Protein AF-A0A1V6CDV5-F1 (afdb_monomer_lite)

Structure (mmCIF, N/CA/C/O backbone):
data_AF-A0A1V6CDV5-F1
#
_entry.id   AF-A0A1V6CDV5-F1
#
loop_
_atom_site.group_PDB
_atom_site.id
_atom_site.type_symbol
_atom_site.label_atom_id
_atom_site.label_alt_id
_atom_site.label_comp_id
_atom_site.label_asym_id
_atom_site.label_entity_id
_atom_site.label_seq_id
_atom_site.pdbx_PDB_ins_code
_atom_site.Cartn_x
_atom_site.Cartn_y
_atom_site.Cartn_z
_atom_site.occupancy
_atom_site.B_iso_or_equiv
_atom_site.auth_seq_id
_atom_site.auth_comp_id
_atom_site.auth_asym_id
_ato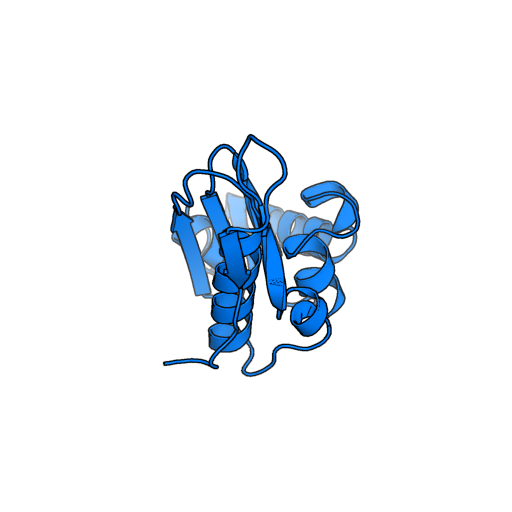m_site.auth_atom_id
_atom_site.pdbx_PDB_model_num
ATOM 1 N N . MET A 1 1 ? 8.937 -5.621 11.256 1.00 90.44 1 MET A N 1
ATOM 2 C CA . MET A 1 1 ? 8.293 -4.604 10.393 1.00 90.44 1 MET A CA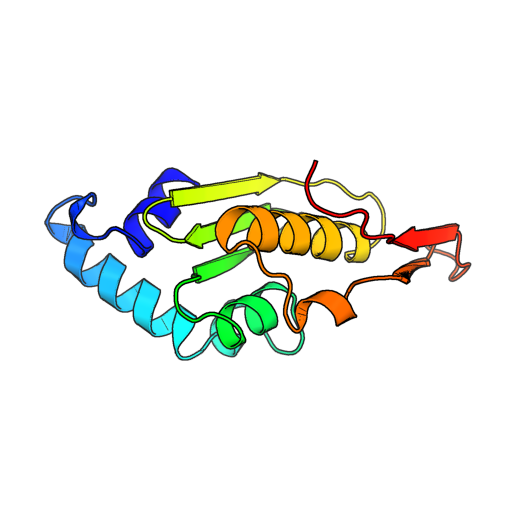 1
ATOM 3 C C . MET A 1 1 ? 6.804 -4.867 10.200 1.00 90.44 1 MET A C 1
ATOM 5 O O . MET A 1 1 ? 6.030 -4.013 10.606 1.00 90.44 1 MET A O 1
ATOM 9 N N . ALA A 1 2 ? 6.389 -6.040 9.704 1.00 95.56 2 ALA A N 1
ATOM 10 C CA . ALA A 1 2 ? 4.973 -6.359 9.457 1.00 95.56 2 ALA A CA 1
ATOM 11 C C . ALA A 1 2 ? 4.034 -6.057 10.644 1.00 95.56 2 ALA A C 1
ATOM 13 O O . ALA A 1 2 ? 3.089 -5.298 10.489 1.00 95.56 2 ALA A O 1
ATOM 14 N N . GLN A 1 3 ? 4.330 -6.547 11.854 1.00 96.38 3 GLN A N 1
ATOM 15 C CA . GLN A 1 3 ? 3.486 -6.282 13.033 1.00 96.38 3 GLN A CA 1
ATOM 16 C C . GLN A 1 3 ? 3.364 -4.786 13.381 1.00 96.38 3 GLN A C 1
ATOM 18 O O . GLN A 1 3 ? 2.312 -4.339 13.824 1.00 96.38 3 GLN A O 1
ATOM 23 N N . GLY A 1 4 ? 4.428 -4.005 13.173 1.00 95.88 4 GLY A N 1
ATOM 24 C CA . GLY A 1 4 ? 4.393 -2.557 13.389 1.00 95.88 4 GLY A CA 1
ATOM 25 C C . GLY A 1 4 ? 3.454 -1.863 12.406 1.00 95.88 4 GLY A C 1
ATOM 26 O O . GLY A 1 4 ? 2.656 -1.034 12.817 1.00 95.88 4 GLY A O 1
ATOM 27 N N . PHE A 1 5 ? 3.492 -2.264 11.134 1.00 96.81 5 PHE A N 1
ATOM 28 C CA . PHE A 1 5 ? 2.561 -1.760 10.125 1.00 96.81 5 PHE A CA 1
ATOM 29 C C . PHE A 1 5 ? 1.124 -2.226 10.382 1.00 96.81 5 PHE A C 1
ATOM 31 O O . PHE A 1 5 ? 0.220 -1.413 10.278 1.00 96.81 5 PHE A O 1
ATOM 38 N N . ALA A 1 6 ? 0.897 -3.468 10.820 1.00 96.75 6 ALA A N 1
ATOM 39 C CA . ALA A 1 6 ? -0.444 -3.931 11.195 1.00 96.75 6 ALA A CA 1
ATOM 40 C C . ALA A 1 6 ? -1.091 -3.015 12.248 1.00 96.75 6 ALA A C 1
ATOM 42 O O . ALA A 1 6 ? -2.249 -2.635 12.117 1.00 96.75 6 ALA A O 1
ATOM 43 N N . ARG A 1 7 ? -0.305 -2.574 13.238 1.00 97.44 7 ARG A N 1
ATOM 44 C CA . ARG A 1 7 ? -0.745 -1.639 14.283 1.00 97.44 7 ARG A CA 1
ATOM 45 C C . ARG A 1 7 ? -1.069 -0.232 13.776 1.00 97.44 7 ARG A C 1
ATOM 47 O O . ARG A 1 7 ? -1.783 0.482 14.464 1.00 97.44 7 ARG A O 1
ATOM 54 N N . LEU A 1 8 ? -0.578 0.187 12.607 1.00 97.44 8 LEU A N 1
ATOM 55 C CA . LEU A 1 8 ? -0.943 1.492 12.042 1.00 97.44 8 LEU A CA 1
ATOM 56 C C . LEU A 1 8 ? -2.398 1.499 11.548 1.00 97.44 8 LEU A C 1
ATOM 58 O O . LEU A 1 8 ? -3.098 2.484 11.760 1.00 97.44 8 LEU A O 1
ATOM 62 N N . SER A 1 9 ? -2.861 0.397 10.945 1.00 95.19 9 SER A N 1
ATOM 63 C CA . SER A 1 9 ? -4.269 0.211 10.544 1.00 95.19 9 SER A CA 1
ATOM 64 C C . SER A 1 9 ? -5.137 -0.459 11.616 1.00 95.19 9 SER A C 1
ATOM 66 O O . SER A 1 9 ? -6.354 -0.520 11.459 1.00 95.19 9 SER A O 1
ATOM 68 N N . ASP A 1 10 ? -4.540 -0.928 12.716 1.00 97.12 10 ASP A N 1
ATOM 69 C CA . ASP A 1 10 ? -5.243 -1.395 13.917 1.00 97.12 10 ASP A CA 1
ATOM 70 C C . ASP A 1 10 ? -4.626 -0.829 15.207 1.00 97.12 10 ASP A C 1
ATOM 72 O O . ASP A 1 10 ? -4.000 -1.571 15.973 1.00 97.12 10 ASP A O 1
ATOM 76 N N . PRO A 1 11 ? -4.766 0.483 15.468 1.00 96.19 11 PRO A N 1
ATOM 77 C CA . PRO A 1 11 ? -4.116 1.131 16.605 1.00 96.19 11 PRO A CA 1
ATOM 78 C C . PRO A 1 11 ? -4.486 0.537 17.961 1.00 96.19 11 PRO A C 1
ATOM 80 O O . PRO A 1 11 ? -3.646 0.513 18.852 1.00 96.19 11 PRO A O 1
ATOM 83 N N . ASP A 1 12 ? -5.689 -0.015 18.111 1.00 96.94 12 ASP A N 1
ATOM 84 C CA . ASP A 1 12 ? -6.139 -0.636 19.362 1.00 96.94 12 ASP A CA 1
ATOM 85 C C . ASP A 1 12 ? -5.344 -1.914 19.706 1.00 96.94 12 ASP A C 1
ATOM 87 O O . ASP A 1 12 ? -5.283 -2.321 20.866 1.00 96.94 12 ASP A O 1
ATOM 91 N N . SER A 1 13 ? -4.679 -2.527 18.717 1.00 96.38 13 SER A N 1
ATOM 92 C CA . SER A 1 13 ? -3.757 -3.659 18.912 1.00 96.38 13 SER A CA 1
ATOM 93 C C . SER A 1 13 ? -2.340 -3.239 19.334 1.00 96.38 13 SER A C 1
ATOM 95 O O . SER A 1 13 ? -1.479 -4.086 19.616 1.00 96.38 13 SER A O 1
ATOM 97 N N . ALA A 1 14 ? -2.054 -1.935 19.341 1.00 96.56 14 ALA A N 1
ATOM 98 C CA . ALA A 1 14 ? -0.797 -1.394 19.830 1.00 96.56 14 ALA A CA 1
ATOM 99 C C . ALA A 1 14 ? -0.807 -1.277 21.368 1.00 96.56 14 ALA A C 1
ATOM 101 O O . ALA A 1 14 ? -1.876 -1.164 21.978 1.00 96.56 14 ALA A O 1
ATOM 102 N N . PRO A 1 15 ? 0.379 -1.268 22.010 1.00 97.31 15 PRO A N 1
ATOM 103 C CA . PRO A 1 15 ? 0.519 -0.811 23.391 1.00 97.31 15 PRO A CA 1
ATOM 104 C C . PRO A 1 15 ? -0.211 0.518 23.617 1.00 97.31 15 PRO A C 1
ATOM 106 O O . PRO A 1 15 ? -0.244 1.357 22.717 1.00 97.31 15 PRO A O 1
ATOM 109 N N . PHE A 1 16 ? -0.804 0.695 24.800 1.00 97.50 16 PHE A N 1
ATOM 110 C CA . PHE A 1 16 ? -1.696 1.821 25.110 1.00 97.50 16 PHE A CA 1
ATOM 111 C C . PHE A 1 16 ? -1.073 3.193 24.799 1.00 97.50 16 PHE A C 1
ATOM 113 O O . PHE A 1 16 ? -1.711 4.061 24.209 1.00 97.50 16 PHE A O 1
ATOM 120 N N . ASP A 1 17 ? 0.205 3.358 25.126 1.00 97.75 17 ASP A N 1
ATOM 121 C CA . ASP A 1 17 ? 1.009 4.554 24.874 1.00 97.75 17 ASP A CA 1
ATOM 122 C C . ASP A 1 17 ? 1.296 4.815 23.383 1.00 97.75 17 ASP A C 1
ATOM 124 O O . ASP A 1 17 ? 1.629 5.937 23.005 1.00 97.75 17 ASP A O 1
ATOM 128 N N . LEU A 1 18 ? 1.127 3.809 22.522 1.00 97.44 18 LEU A N 1
ATOM 129 C CA . LEU A 1 18 ? 1.359 3.886 21.079 1.00 97.44 18 LEU A CA 1
ATOM 130 C C . LEU A 1 18 ? 0.080 3.958 20.238 1.00 97.44 18 LEU A C 1
ATOM 132 O O . LEU A 1 18 ? 0.186 4.185 19.034 1.00 97.44 18 LEU A O 1
ATOM 136 N N . GLN A 1 19 ? -1.112 3.815 20.824 1.00 98.38 19 GLN A N 1
ATOM 137 C CA . GLN A 1 19 ? -2.370 3.816 20.060 1.00 98.38 19 GLN A CA 1
ATOM 138 C C . GLN A 1 19 ? -2.619 5.164 19.368 1.00 98.38 19 GLN A C 1
ATOM 140 O O . GLN A 1 19 ? -2.828 5.222 18.156 1.00 98.38 19 GLN A O 1
ATOM 145 N N . GLU A 1 20 ? -2.541 6.269 20.111 1.00 98.38 20 GLU A N 1
ATOM 146 C CA . GLU A 1 20 ? -2.706 7.612 19.540 1.00 98.38 20 GLU A CA 1
ATOM 147 C C . GLU A 1 20 ? -1.566 7.993 18.578 1.00 98.38 20 GLU A C 1
ATOM 149 O O . GLU A 1 20 ? -1.856 8.456 17.470 1.00 98.38 20 GLU A O 1
ATOM 154 N N . PRO A 1 21 ? -0.278 7.736 18.894 1.00 98.06 21 PRO A N 1
ATOM 155 C CA . PRO A 1 21 ? 0.801 7.876 17.919 1.00 98.06 21 PRO A CA 1
ATOM 156 C C . PRO A 1 21 ? 0.577 7.089 16.622 1.00 98.06 21 PRO A C 1
ATOM 158 O O . PRO A 1 21 ? 0.780 7.642 15.542 1.00 98.06 21 PRO A O 1
ATOM 161 N N . ALA A 1 22 ? 0.116 5.837 16.696 1.00 97.69 22 ALA A N 1
ATOM 162 C CA . ALA A 1 22 ? -0.156 5.018 15.515 1.00 97.69 22 ALA A CA 1
ATOM 163 C C . ALA A 1 22 ? -1.262 5.631 14.642 1.00 97.69 22 ALA A C 1
ATOM 165 O O . ALA A 1 22 ? -1.073 5.761 13.430 1.00 97.69 22 ALA A O 1
ATOM 166 N N . LYS A 1 23 ? -2.362 6.102 15.253 1.00 97.38 23 LYS A N 1
ATOM 167 C CA . LYS A 1 23 ? -3.434 6.840 14.553 1.00 97.38 23 LYS A CA 1
ATOM 168 C C . LYS A 1 23 ? -2.902 8.094 13.864 1.00 97.38 23 LYS A C 1
ATOM 170 O O . LYS A 1 23 ? -3.219 8.341 12.700 1.00 97.38 23 LYS A O 1
ATOM 175 N N . MET A 1 24 ? -2.091 8.887 14.569 1.00 98.31 24 MET A N 1
ATOM 176 C CA . MET A 1 24 ? -1.516 10.119 14.023 1.00 98.31 24 MET A CA 1
ATOM 177 C C . MET A 1 24 ? -0.598 9.841 12.836 1.00 98.31 24 MET A C 1
ATOM 179 O O . MET A 1 24 ? -0.726 10.502 11.807 1.00 98.31 24 MET A O 1
ATOM 183 N N . VAL A 1 25 ? 0.291 8.852 12.953 1.00 97.44 25 VAL A N 1
ATOM 184 C CA . VAL A 1 25 ? 1.216 8.473 11.879 1.00 97.44 25 VAL A CA 1
ATOM 185 C C . VAL A 1 25 ? 0.452 7.952 10.667 1.00 97.44 25 VAL A C 1
ATOM 187 O O . VAL A 1 25 ? 0.679 8.445 9.565 1.00 97.44 25 VAL A O 1
ATOM 190 N N . PHE A 1 26 ? -0.495 7.029 10.857 1.00 97.88 26 PHE A N 1
ATOM 191 C CA . PHE A 1 26 ? -1.301 6.490 9.759 1.00 97.88 26 PHE A CA 1
ATOM 192 C C . PHE A 1 26 ? -2.047 7.604 9.014 1.00 97.88 26 PHE A C 1
ATOM 194 O O . PHE A 1 26 ? -1.972 7.701 7.788 1.00 97.88 26 PHE A O 1
ATOM 201 N N . LYS A 1 27 ? -2.691 8.516 9.753 1.00 97.75 27 LYS A N 1
ATOM 202 C CA . LYS A 1 27 ? -3.384 9.677 9.180 1.00 97.75 27 LYS A CA 1
ATOM 203 C C . LYS A 1 27 ? -2.433 10.637 8.461 1.00 97.75 27 LYS A C 1
ATOM 205 O O . LYS A 1 27 ? -2.790 11.192 7.427 1.00 97.75 27 LYS A O 1
ATOM 210 N N . ALA A 1 28 ? -1.243 10.875 9.006 1.00 98.00 28 ALA A N 1
ATOM 211 C CA . ALA A 1 28 ? -0.263 11.761 8.386 1.00 98.00 28 ALA A CA 1
ATOM 212 C C . ALA A 1 28 ? 0.266 11.182 7.067 1.00 98.00 28 ALA A C 1
ATOM 214 O O . ALA A 1 28 ? 0.344 11.918 6.083 1.00 98.00 28 ALA A O 1
ATOM 215 N N . MET A 1 29 ? 0.573 9.879 7.049 1.00 98.00 29 MET A N 1
ATOM 216 C CA . MET A 1 29 ? 1.061 9.165 5.867 1.00 98.00 29 MET A CA 1
ATOM 217 C C . MET A 1 29 ? 0.028 9.163 4.738 1.00 98.00 29 MET A C 1
ATOM 219 O O . MET A 1 29 ? 0.349 9.538 3.617 1.00 98.00 29 MET A O 1
ATOM 223 N N . THR A 1 30 ? -1.214 8.793 5.047 1.00 96.94 30 THR A N 1
ATOM 224 C CA . THR A 1 30 ? -2.314 8.688 4.070 1.00 96.94 30 THR A CA 1
ATOM 225 C C . THR A 1 30 ? -2.755 10.046 3.535 1.00 96.94 30 THR A C 1
ATOM 227 O O . THR A 1 30 ? -3.108 10.171 2.367 1.00 96.94 30 THR A O 1
ATOM 230 N N . LYS A 1 31 ? -2.697 11.095 4.367 1.00 97.75 31 LYS A N 1
ATOM 231 C CA . LYS A 1 31 ? -3.043 12.459 3.951 1.00 97.75 31 LYS A CA 1
ATOM 232 C C . LYS A 1 31 ? -1.958 13.126 3.098 1.00 97.75 31 LYS A C 1
ATOM 234 O O . LYS A 1 31 ? -2.297 13.984 2.292 1.00 97.75 31 LYS A O 1
ATOM 239 N N . ASN A 1 32 ? -0.684 12.777 3.297 1.00 97.25 32 ASN A N 1
ATOM 240 C CA . ASN A 1 32 ? 0.451 13.409 2.608 1.00 97.25 32 ASN A CA 1
ATOM 241 C C . ASN A 1 32 ? 1.442 12.348 2.081 1.00 97.25 32 ASN A C 1
ATOM 243 O O . ASN A 1 32 ? 2.601 12.306 2.511 1.00 97.25 32 ASN A O 1
ATOM 247 N N . PRO A 1 33 ? 1.007 11.449 1.183 1.00 96.94 33 PRO A N 1
ATOM 248 C CA . PRO A 1 33 ? 1.808 10.304 0.752 1.00 96.94 33 PRO A CA 1
ATOM 249 C C . PRO A 1 33 ? 3.103 10.705 0.025 1.00 96.94 33 PRO A C 1
ATOM 251 O O . PRO A 1 33 ? 4.126 10.027 0.138 1.00 96.94 33 PRO A O 1
ATOM 254 N N . GLU A 1 34 ? 3.115 11.852 -0.652 1.00 96.75 34 GLU A N 1
ATOM 255 C CA . GLU A 1 34 ? 4.312 12.414 -1.282 1.00 96.75 34 GLU A CA 1
ATOM 256 C C . GLU A 1 34 ? 5.418 12.777 -0.281 1.00 96.75 34 GLU A C 1
ATOM 258 O O . GLU A 1 34 ? 6.594 12.704 -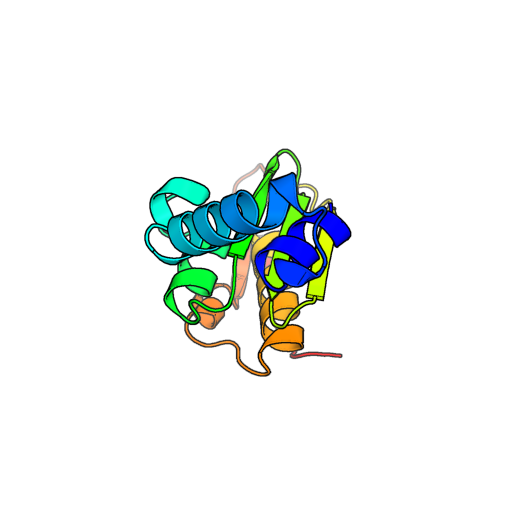0.632 1.00 96.75 34 GLU A O 1
ATOM 263 N N . LEU A 1 35 ? 5.077 13.095 0.975 1.00 96.44 35 LEU A N 1
ATOM 264 C CA . LEU A 1 35 ? 6.063 13.341 2.036 1.00 96.44 35 LEU A CA 1
ATOM 265 C C . LEU A 1 35 ? 6.654 12.040 2.603 1.00 96.44 35 LEU A C 1
ATOM 267 O O . LEU A 1 35 ? 7.645 12.073 3.329 1.00 96.44 35 LEU A O 1
ATOM 271 N N . VAL A 1 36 ? 6.054 10.892 2.277 1.00 95.56 36 VAL A N 1
ATOM 272 C CA . VAL A 1 36 ? 6.474 9.565 2.743 1.00 95.56 36 VAL A CA 1
ATOM 273 C C . VAL A 1 36 ? 7.419 8.908 1.738 1.00 95.56 36 VAL A C 1
ATOM 275 O O . VAL A 1 36 ? 8.479 8.395 2.113 1.00 95.56 36 VAL A O 1
ATOM 278 N N . ALA A 1 37 ? 7.033 8.896 0.460 1.00 91.44 37 ALA A N 1
ATOM 279 C CA . ALA A 1 37 ? 7.763 8.183 -0.588 1.00 91.44 37 ALA A CA 1
ATOM 280 C C . ALA A 1 37 ? 8.293 9.081 -1.718 1.00 91.44 37 ALA A C 1
ATOM 282 O O . ALA A 1 37 ? 9.194 8.651 -2.433 1.00 91.44 37 ALA A O 1
ATOM 283 N N . GLY A 1 38 ? 7.806 10.316 -1.855 1.00 91.75 38 GLY A N 1
ATOM 284 C CA . GLY A 1 38 ? 8.065 11.186 -3.005 1.00 91.75 38 GLY A CA 1
ATOM 285 C C . GLY A 1 38 ? 6.934 11.145 -4.037 1.00 91.75 38 GLY A C 1
ATOM 286 O O . GLY A 1 38 ? 5.906 10.501 -3.835 1.00 91.75 38 GLY A O 1
ATOM 287 N N . VAL A 1 39 ? 7.100 11.847 -5.153 1.00 90.38 39 VAL A N 1
ATOM 288 C CA . VAL A 1 39 ? 6.115 11.878 -6.251 1.00 90.38 39 VAL A CA 1
ATOM 289 C C . VAL A 1 39 ? 6.292 10.687 -7.198 1.00 90.38 39 VAL A C 1
ATOM 291 O O . VAL A 1 39 ? 7.392 10.152 -7.313 1.00 90.38 39 VAL A O 1
ATOM 294 N N . ASP A 1 40 ? 5.201 10.257 -7.837 1.00 88.12 40 ASP A N 1
ATOM 295 C CA . ASP A 1 40 ? 5.174 9.208 -8.876 1.00 88.12 40 ASP A CA 1
ATOM 296 C C . ASP A 1 40 ? 5.794 7.858 -8.466 1.00 88.12 40 ASP A C 1
ATOM 298 O O . ASP A 1 40 ? 6.278 7.077 -9.283 1.00 88.12 40 ASP A O 1
ATOM 302 N N . ARG A 1 41 ? 5.770 7.562 -7.163 1.00 91.31 41 ARG A N 1
ATOM 303 C CA . ARG A 1 41 ? 6.182 6.272 -6.600 1.00 91.31 41 ARG A CA 1
ATOM 304 C C . ARG A 1 41 ? 4.983 5.357 -6.420 1.00 91.31 41 ARG A C 1
ATOM 306 O O . ARG A 1 41 ? 3.891 5.827 -6.101 1.00 91.31 41 ARG A O 1
ATOM 313 N N .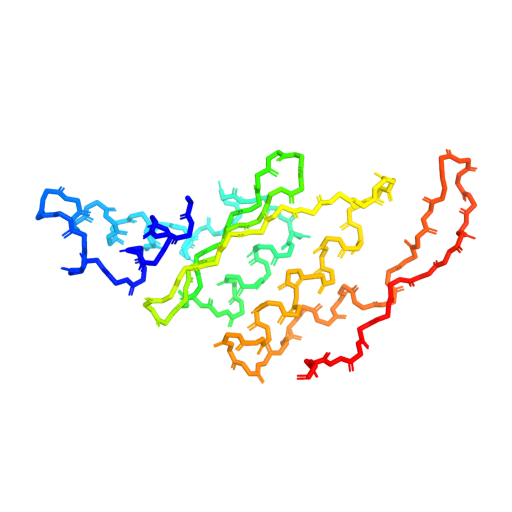 VAL A 1 42 ? 5.220 4.047 -6.519 1.00 91.69 42 VAL A N 1
ATOM 314 C CA . VAL A 1 42 ? 4.193 3.017 -6.290 1.00 91.69 42 VAL A CA 1
ATOM 315 C C . VAL A 1 42 ? 3.480 3.195 -4.947 1.00 91.69 42 VAL A C 1
ATOM 317 O O . VAL A 1 42 ? 2.261 3.097 -4.888 1.00 91.69 42 VAL A O 1
ATOM 320 N N . ASP A 1 43 ? 4.215 3.550 -3.888 1.00 94.31 43 ASP A N 1
ATOM 321 C CA . ASP A 1 43 ? 3.666 3.811 -2.555 1.00 94.31 43 ASP A CA 1
ATOM 322 C C . ASP A 1 43 ? 2.687 4.988 -2.578 1.00 94.31 43 ASP A C 1
ATOM 324 O O . ASP A 1 43 ? 1.591 4.910 -2.031 1.00 94.31 43 ASP A O 1
ATOM 328 N N . THR A 1 44 ? 3.096 6.083 -3.223 1.00 95.62 44 THR A N 1
ATOM 329 C CA . THR A 1 44 ? 2.333 7.328 -3.283 1.00 95.62 44 THR A CA 1
ATOM 330 C C . THR A 1 44 ? 1.062 7.147 -4.087 1.00 95.62 44 THR A C 1
ATOM 332 O O . THR A 1 44 ? 0.011 7.623 -3.675 1.00 95.62 44 THR A O 1
ATOM 335 N N . ILE A 1 45 ? 1.151 6.448 -5.218 1.00 95.19 45 ILE A N 1
ATOM 336 C CA . ILE A 1 45 ? -0.001 6.176 -6.078 1.00 95.19 45 ILE A CA 1
ATOM 337 C C . ILE A 1 45 ? -0.977 5.248 -5.355 1.00 95.19 45 ILE A C 1
ATOM 339 O O . ILE A 1 45 ? -2.154 5.573 -5.273 1.00 95.19 45 ILE A O 1
ATOM 343 N N . ALA A 1 46 ? -0.489 4.173 -4.729 1.00 94.62 46 ALA A N 1
ATOM 344 C CA . ALA A 1 46 ? -1.331 3.254 -3.967 1.00 94.62 46 ALA A CA 1
ATOM 345 C C . ALA A 1 46 ? -2.054 3.948 -2.799 1.00 94.62 46 ALA A C 1
ATOM 347 O O . ALA A 1 46 ? -3.250 3.747 -2.616 1.00 94.62 46 ALA A O 1
ATOM 348 N N . MET A 1 47 ? -1.354 4.793 -2.031 1.00 96.00 47 MET A N 1
ATOM 349 C CA . MET A 1 47 ? -1.960 5.541 -0.919 1.00 96.00 47 MET A CA 1
ATOM 350 C C . MET A 1 47 ? -2.948 6.622 -1.388 1.00 96.00 47 MET A C 1
ATOM 352 O O . MET A 1 47 ? -3.891 6.934 -0.665 1.00 96.00 47 MET A O 1
ATOM 356 N N . LYS A 1 48 ? -2.751 7.202 -2.581 1.00 94.88 48 LYS A N 1
ATOM 357 C CA . LYS A 1 48 ? -3.709 8.147 -3.183 1.00 94.88 48 LYS A CA 1
ATOM 358 C C . LYS A 1 48 ? -4.964 7.444 -3.696 1.00 94.88 48 LYS A C 1
ATOM 360 O O . LYS A 1 48 ? -6.054 7.983 -3.527 1.00 94.88 48 LYS A O 1
ATOM 365 N N . ASP A 1 49 ? -4.804 6.265 -4.290 1.00 93.38 49 ASP A N 1
ATOM 366 C CA . ASP A 1 49 ? -5.917 5.450 -4.783 1.00 93.38 49 ASP A CA 1
ATOM 367 C C . ASP A 1 49 ? -6.763 4.884 -3.646 1.00 93.38 49 ASP A C 1
ATOM 369 O O . ASP A 1 49 ? -7.987 4.793 -3.761 1.00 93.38 49 ASP A O 1
ATOM 373 N N . ASN A 1 50 ? -6.119 4.510 -2.540 1.00 93.06 50 ASN A N 1
ATOM 374 C CA . ASN A 1 50 ? -6.809 3.987 -1.379 1.00 93.06 50 ASN A CA 1
ATOM 375 C C . ASN A 1 50 ? -6.154 4.478 -0.064 1.00 93.06 50 ASN A C 1
ATOM 377 O O . ASN A 1 50 ? -5.097 3.977 0.337 1.00 93.06 50 ASN A O 1
ATOM 381 N N . PRO A 1 51 ? -6.800 5.426 0.648 1.00 92.00 51 PRO A N 1
ATOM 382 C CA . PRO A 1 51 ? -6.279 6.008 1.884 1.00 92.00 51 PRO A CA 1
ATOM 383 C C . PRO A 1 51 ? -6.364 5.072 3.103 1.00 92.00 51 PRO A C 1
ATOM 385 O O . PRO A 1 51 ? -5.929 5.464 4.183 1.00 92.00 51 PRO A O 1
ATOM 388 N N . ASP A 1 52 ? -6.876 3.845 2.958 1.00 93.50 52 ASP A N 1
ATOM 389 C CA . ASP A 1 52 ? -6.789 2.803 3.993 1.00 93.50 52 ASP A CA 1
ATOM 390 C C . ASP A 1 52 ? -5.442 2.055 3.959 1.00 93.50 52 ASP A C 1
ATOM 392 O O . ASP A 1 52 ? -5.172 1.191 4.804 1.00 93.50 52 ASP A O 1
ATOM 396 N N . PHE A 1 53 ? -4.562 2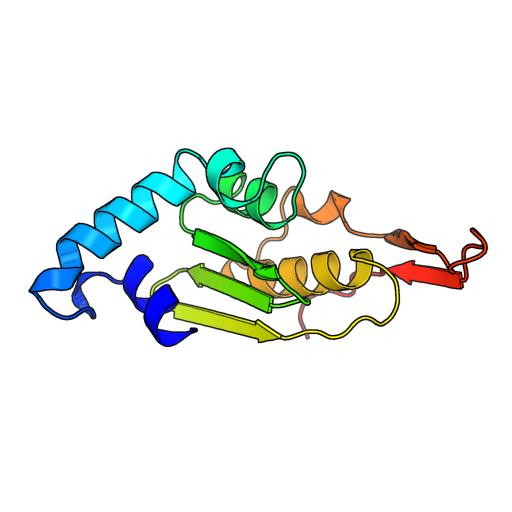.411 3.019 1.00 95.94 53 PHE A N 1
ATOM 397 C CA . PHE A 1 53 ? -3.189 1.935 2.970 1.00 95.94 53 PHE A CA 1
ATOM 398 C C . PHE A 1 53 ? -2.206 2.933 3.571 1.00 95.94 53 PHE A C 1
ATOM 400 O O . PHE A 1 53 ? -2.184 4.101 3.205 1.00 95.94 53 PHE A O 1
ATOM 407 N N . ALA A 1 54 ? -1.277 2.443 4.391 1.00 97.19 54 ALA A N 1
ATOM 408 C CA . ALA A 1 54 ? -0.035 3.161 4.677 1.00 97.19 54 ALA A CA 1
ATOM 409 C C . ALA A 1 54 ? 1.148 2.329 4.183 1.00 97.19 54 ALA A C 1
ATOM 411 O O . ALA A 1 54 ? 1.360 1.205 4.647 1.00 97.19 54 ALA A O 1
ATOM 412 N N . ILE A 1 55 ? 1.907 2.871 3.230 1.00 96.50 55 ILE A N 1
ATOM 413 C CA . ILE A 1 55 ? 2.975 2.150 2.533 1.00 96.50 55 ILE A CA 1
ATOM 414 C C . ILE A 1 55 ? 4.280 2.924 2.642 1.00 96.50 55 ILE A C 1
ATOM 416 O O . ILE A 1 55 ? 4.321 4.141 2.457 1.00 96.50 55 ILE A O 1
ATOM 420 N N . LYS A 1 56 ? 5.365 2.209 2.941 1.00 94.94 56 LYS A N 1
ATOM 421 C CA . LYS A 1 56 ? 6.715 2.759 2.860 1.00 94.94 56 LYS A CA 1
ATOM 422 C C . LYS A 1 56 ? 7.687 1.741 2.293 1.00 94.94 56 LYS A C 1
ATOM 424 O O . LYS A 1 56 ? 8.013 0.735 2.926 1.00 94.94 56 LYS A O 1
ATOM 429 N N . SER A 1 57 ? 8.242 2.091 1.147 1.00 91.56 57 SER A N 1
ATOM 430 C CA . SER A 1 57 ? 9.441 1.475 0.602 1.00 91.56 57 SER A CA 1
ATOM 431 C C . SER A 1 57 ? 10.675 1.964 1.358 1.00 91.56 57 SER A C 1
ATOM 433 O O . SER A 1 57 ? 10.862 3.166 1.557 1.00 91.56 57 SER A O 1
ATOM 435 N N . GLY A 1 58 ? 11.505 1.039 1.821 1.00 83.75 58 GLY A N 1
ATOM 436 C CA . GLY A 1 58 ? 12.784 1.304 2.469 1.00 83.75 58 GLY A CA 1
ATOM 437 C C . GLY A 1 58 ? 13.952 1.266 1.485 1.00 83.75 58 GLY A C 1
ATOM 438 O O . GLY A 1 58 ? 13.783 0.996 0.296 1.00 83.75 58 GLY A O 1
ATOM 439 N N . ALA A 1 59 ? 15.155 1.518 2.000 1.00 73.75 59 ALA A N 1
ATOM 440 C CA . ALA A 1 59 ? 16.381 1.271 1.251 1.00 73.75 59 ALA A CA 1
ATOM 441 C C . ALA A 1 59 ? 16.507 -0.224 0.902 1.00 73.75 59 ALA A C 1
ATOM 443 O O . ALA A 1 59 ? 15.970 -1.086 1.606 1.00 73.75 59 ALA A O 1
ATOM 444 N N . GLU A 1 60 ? 17.220 -0.520 -0.188 1.00 80.50 60 GLU A N 1
ATOM 445 C CA . GLU A 1 60 ? 17.567 -1.888 -0.595 1.00 80.50 60 GLU A CA 1
ATOM 446 C C . GLU A 1 60 ? 16.351 -2.819 -0.802 1.00 80.50 60 GLU A C 1
ATOM 448 O O . GLU A 1 60 ? 16.347 -3.959 -0.339 1.00 80.50 60 GLU A O 1
ATOM 453 N N . GLY A 1 61 ? 15.278 -2.340 -1.436 1.00 81.75 61 GLY A N 1
ATOM 454 C CA . GLY A 1 61 ? 14.168 -3.207 -1.861 1.00 81.75 61 GLY A CA 1
ATOM 455 C C . GLY A 1 61 ? 13.259 -3.719 -0.736 1.00 81.75 61 GLY A C 1
ATOM 456 O O . GLY A 1 61 ? 12.551 -4.709 -0.917 1.00 81.75 61 GLY A O 1
ATOM 457 N N . VAL A 1 62 ? 13.252 -3.066 0.431 1.00 90.19 62 VAL A N 1
ATOM 458 C CA . VAL A 1 62 ? 12.225 -3.302 1.461 1.00 90.19 62 VAL A CA 1
ATOM 459 C C . VAL A 1 62 ? 10.925 -2.597 1.073 1.00 90.19 62 VAL A C 1
ATOM 461 O O . VAL A 1 62 ? 10.955 -1.430 0.700 1.00 90.19 62 VAL A O 1
ATOM 464 N N . ASN A 1 63 ? 9.775 -3.243 1.248 1.00 93.69 63 ASN A N 1
ATOM 465 C CA . ASN A 1 63 ? 8.460 -2.604 1.199 1.00 93.69 63 ASN A CA 1
ATOM 466 C C . ASN A 1 63 ? 7.616 -3.029 2.399 1.00 93.69 63 ASN A C 1
ATOM 468 O O . ASN A 1 63 ? 7.529 -4.217 2.706 1.00 93.69 63 ASN A O 1
ATOM 472 N N . CYS A 1 64 ? 7.001 -2.067 3.081 1.00 95.94 64 CYS A N 1
ATOM 473 C CA . CYS A 1 64 ? 6.065 -2.338 4.165 1.00 95.94 64 CYS A CA 1
ATOM 474 C C . CYS A 1 64 ? 4.702 -1.723 3.858 1.00 95.94 64 CYS A C 1
ATOM 476 O O . CYS A 1 64 ? 4.636 -0.567 3.445 1.00 95.94 64 CYS A O 1
ATOM 478 N N . ILE A 1 65 ? 3.636 -2.488 4.094 1.00 96.62 65 ILE A N 1
ATOM 479 C CA . ILE A 1 65 ? 2.247 -2.107 3.826 1.00 96.62 65 ILE A CA 1
ATOM 480 C C . ILE A 1 65 ? 1.419 -2.352 5.083 1.00 96.62 65 ILE A C 1
ATOM 482 O O . ILE A 1 65 ? 1.528 -3.402 5.713 1.00 96.62 65 ILE A O 1
ATOM 486 N N . SER A 1 66 ? 0.575 -1.390 5.428 1.00 97.19 66 SER A N 1
ATOM 487 C CA . SER A 1 66 ? -0.477 -1.490 6.435 1.00 97.19 66 SER A CA 1
ATOM 488 C C . SER A 1 66 ? -1.817 -1.378 5.730 1.00 97.19 66 SER A C 1
ATOM 490 O O . SER A 1 66 ? -2.011 -0.400 5.014 1.00 97.19 66 SER A O 1
ATOM 492 N N . ALA A 1 67 ? -2.719 -2.337 5.940 1.00 95.00 67 ALA A N 1
ATOM 493 C CA . ALA A 1 67 ? -4.054 -2.338 5.346 1.00 95.00 67 ALA A CA 1
ATOM 494 C C . ALA A 1 67 ? -4.992 -3.264 6.114 1.00 95.00 67 ALA A C 1
ATOM 496 O O . ALA A 1 67 ? -4.601 -4.390 6.421 1.00 95.00 67 ALA A O 1
ATOM 497 N N . ASN A 1 68 ? -6.240 -2.859 6.359 1.00 91.94 68 ASN A N 1
ATOM 498 C CA . ASN A 1 68 ? -7.274 -3.750 6.907 1.00 91.94 68 ASN A CA 1
ATOM 499 C C . ASN A 1 68 ? -6.818 -4.537 8.154 1.00 91.94 68 ASN A C 1
ATOM 501 O O . ASN A 1 68 ? -7.033 -5.749 8.241 1.00 91.94 68 ASN A O 1
ATOM 505 N N . LYS A 1 69 ? -6.144 -3.859 9.097 1.00 94.88 69 LYS A N 1
ATOM 506 C CA . LYS A 1 69 ? -5.577 -4.445 10.330 1.00 94.88 69 LYS A CA 1
ATOM 507 C C . LYS A 1 69 ? -4.472 -5.480 10.106 1.00 94.88 69 LYS A C 1
ATOM 509 O O . LYS A 1 69 ? -4.087 -6.218 11.011 1.00 94.88 69 LYS A O 1
ATOM 514 N N . LYS A 1 70 ? -3.955 -5.560 8.884 1.00 94.44 70 LYS A N 1
ATOM 515 C CA . LYS A 1 70 ? -2.863 -6.438 8.475 1.00 94.44 70 LYS A CA 1
ATOM 516 C C . LYS A 1 70 ? -1.640 -5.597 8.165 1.00 94.44 70 LYS A C 1
ATOM 518 O O . LYS A 1 70 ? -1.724 -4.454 7.718 1.00 94.44 70 LYS A O 1
ATOM 523 N N . GLY A 1 71 ? -0.487 -6.205 8.391 1.00 95.38 71 GLY A N 1
ATOM 524 C CA . GLY A 1 71 ? 0.795 -5.641 8.023 1.00 95.38 71 GLY A CA 1
ATOM 525 C C . GLY A 1 71 ? 1.563 -6.630 7.171 1.00 95.38 71 GLY A C 1
ATOM 526 O O . GLY A 1 71 ? 1.651 -7.809 7.512 1.00 95.38 71 GLY A O 1
ATOM 527 N N . LEU A 1 72 ? 2.139 -6.141 6.084 1.00 95.31 72 LEU A N 1
ATOM 528 C CA . LEU A 1 72 ? 3.028 -6.887 5.211 1.00 95.31 72 LEU A CA 1
ATOM 529 C C . LEU A 1 72 ? 4.401 -6.218 5.227 1.00 95.31 72 LEU A C 1
ATOM 531 O O . LEU A 1 72 ? 4.503 -4.993 5.255 1.00 95.31 72 LEU A O 1
ATOM 535 N N . ALA A 1 73 ? 5.457 -7.022 5.240 1.00 94.62 73 ALA A N 1
ATOM 536 C CA . ALA A 1 73 ? 6.821 -6.553 5.057 1.00 94.62 73 ALA A CA 1
ATOM 537 C C . ALA A 1 73 ? 7.535 -7.512 4.113 1.00 94.62 73 ALA A C 1
ATOM 539 O O . ALA A 1 73 ? 7.624 -8.706 4.392 1.00 94.62 73 ALA A O 1
ATOM 540 N N . LEU A 1 74 ? 8.030 -6.973 3.009 1.00 91.31 74 LEU A N 1
ATOM 541 C CA . LEU A 1 74 ? 8.725 -7.699 1.961 1.00 91.31 74 LEU A CA 1
ATOM 542 C C . LEU A 1 74 ? 10.127 -7.134 1.808 1.00 91.31 74 LEU A C 1
ATOM 544 O O . LEU A 1 74 ? 10.336 -5.928 1.928 1.00 91.31 74 LEU A O 1
ATOM 548 N N . LYS A 1 75 ? 11.078 -8.016 1.525 1.00 90.56 75 LYS A N 1
ATOM 549 C CA . LYS A 1 75 ? 12.404 -7.669 1.023 1.00 90.56 75 LYS A CA 1
ATOM 550 C C . LYS A 1 75 ? 12.524 -8.344 -0.330 1.00 90.56 75 LYS A C 1
ATOM 552 O O . LYS A 1 75 ? 12.288 -9.546 -0.430 1.00 90.56 75 LYS A O 1
ATOM 557 N N . MET A 1 76 ? 12.864 -7.568 -1.345 1.00 87.00 76 MET A N 1
ATOM 558 C CA . MET A 1 76 ? 13.080 -8.068 -2.689 1.00 87.00 76 MET A CA 1
ATOM 559 C C . MET A 1 76 ? 14.450 -7.621 -3.177 1.00 87.00 76 MET A C 1
ATOM 561 O O . MET A 1 76 ? 14.845 -6.472 -2.988 1.00 87.00 76 MET A O 1
ATOM 565 N N . GLU A 1 77 ? 15.145 -8.536 -3.832 1.00 84.44 77 GLU A N 1
ATOM 566 C CA . GLU A 1 77 ? 16.381 -8.273 -4.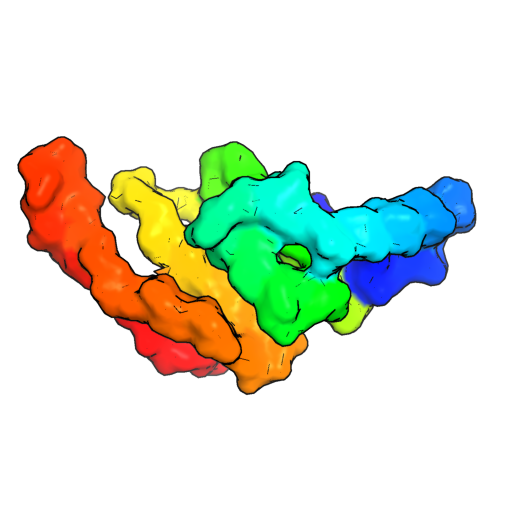551 1.00 84.44 77 GLU A CA 1
ATOM 567 C C . GLU A 1 77 ? 16.085 -8.461 -6.042 1.00 84.44 77 GLU A C 1
ATOM 569 O O . GLU A 1 77 ? 15.740 -9.561 -6.468 1.00 84.44 77 GLU A O 1
ATOM 574 N N . SER A 1 78 ? 16.125 -7.377 -6.824 1.00 73.19 78 SER A N 1
ATOM 575 C CA . SER A 1 78 ? 15.838 -7.401 -8.271 1.00 73.19 78 SER A CA 1
ATOM 576 C C . SER A 1 78 ? 17.085 -7.344 -9.151 1.00 73.19 78 SER A C 1
ATOM 578 O O . SER A 1 78 ? 16.959 -7.243 -10.367 1.00 73.19 78 SER A O 1
ATOM 580 N N . GLY A 1 79 ? 18.287 -7.426 -8.577 1.00 75.81 79 GLY A N 1
ATOM 581 C CA . GLY A 1 79 ? 19.506 -7.113 -9.318 1.00 75.81 79 GLY A CA 1
ATOM 582 C C . GLY A 1 79 ? 19.484 -5.647 -9.762 1.00 75.81 79 GLY A C 1
ATOM 583 O O . GLY A 1 79 ? 19.490 -4.752 -8.919 1.00 75.81 79 GLY A O 1
ATOM 584 N N . GLU A 1 80 ? 19.437 -5.404 -11.072 1.00 70.94 80 GLU A N 1
ATOM 585 C CA . GLU A 1 80 ? 19.337 -4.059 -11.650 1.00 70.94 80 GLU A CA 1
ATOM 586 C C . GLU A 1 80 ? 17.872 -3.622 -11.835 1.00 70.94 80 GLU A C 1
ATOM 588 O O . GLU A 1 80 ? 17.049 -4.366 -12.366 1.00 70.94 80 GLU A O 1
ATOM 593 N N . GLY A 1 81 ? 17.562 -2.386 -11.427 1.00 72.12 81 GLY A N 1
ATOM 594 C CA . GLY A 1 81 ? 16.262 -1.746 -11.664 1.00 72.12 81 GLY A CA 1
ATOM 595 C C . GLY A 1 81 ? 15.258 -1.843 -10.508 1.00 72.12 81 GLY A C 1
ATOM 596 O O . GLY A 1 81 ? 15.292 -2.751 -9.671 1.00 72.12 81 GLY A O 1
ATOM 597 N N . HIS A 1 82 ? 14.345 -0.869 -10.461 1.00 78.25 82 HIS A N 1
ATOM 598 C CA . HIS A 1 82 ? 13.239 -0.793 -9.492 1.00 78.25 82 HIS A CA 1
ATOM 599 C C . HIS A 1 82 ? 11.901 -1.255 -10.089 1.00 78.25 82 HIS A C 1
ATOM 601 O O . HIS A 1 82 ? 10.905 -1.379 -9.383 1.00 78.25 82 HIS A O 1
ATOM 607 N N . GLU A 1 83 ? 11.850 -1.526 -11.385 1.00 84.81 83 GLU A N 1
ATOM 608 C CA . GLU A 1 83 ? 10.635 -1.878 -12.109 1.00 84.81 83 GLU A CA 1
ATOM 609 C C . GLU A 1 83 ? 10.026 -3.200 -11.601 1.00 84.81 83 GLU A C 1
ATOM 611 O O . GLU A 1 83 ? 8.820 -3.221 -11.326 1.00 84.81 83 GLU A O 1
ATOM 616 N N . PRO A 1 84 ? 10.805 -4.280 -11.343 1.00 84.69 84 PRO A N 1
ATOM 617 C CA . PRO A 1 84 ? 10.251 -5.494 -10.739 1.00 84.69 84 PRO A CA 1
ATOM 618 C C . PRO A 1 84 ? 9.652 -5.241 -9.351 1.00 84.69 84 PRO A C 1
ATOM 620 O O . PRO A 1 84 ? 8.654 -5.858 -8.979 1.00 84.69 84 PRO A O 1
ATOM 623 N N . PHE A 1 85 ? 10.225 -4.295 -8.599 1.00 88.56 85 PHE A N 1
ATOM 624 C CA . PHE A 1 85 ? 9.751 -3.938 -7.264 1.00 88.56 85 PHE A CA 1
ATOM 625 C C . PHE A 1 85 ? 8.346 -3.341 -7.331 1.00 88.56 85 PHE A C 1
ATOM 627 O O . PHE A 1 85 ? 7.473 -3.747 -6.566 1.00 88.56 85 PHE A O 1
ATOM 634 N N . TYR A 1 86 ? 8.090 -2.441 -8.284 1.00 89.19 86 TYR A N 1
ATOM 635 C CA . TYR A 1 86 ? 6.761 -1.855 -8.467 1.00 89.19 86 TYR A CA 1
ATOM 636 C C . TYR A 1 86 ? 5.705 -2.908 -8.811 1.00 89.19 86 TYR A C 1
ATOM 638 O O . TYR A 1 86 ? 4.601 -2.857 -8.269 1.00 89.19 86 TYR A O 1
ATOM 646 N N . CYS A 1 87 ? 6.048 -3.911 -9.625 1.00 87.62 87 CYS A N 1
ATOM 647 C CA . CYS A 1 87 ? 5.142 -5.019 -9.936 1.00 87.62 87 CYS A CA 1
ATOM 648 C C . CYS A 1 87 ? 4.784 -5.855 -8.704 1.00 87.62 87 CYS A C 1
ATOM 650 O O . CYS A 1 87 ? 3.618 -6.196 -8.490 1.00 87.62 87 CYS A O 1
ATOM 652 N N . VAL A 1 88 ? 5.775 -6.178 -7.869 1.00 88.56 88 VAL A N 1
ATOM 653 C CA . VAL A 1 88 ? 5.542 -6.950 -6.641 1.00 88.56 88 VAL A CA 1
ATOM 654 C C . VAL A 1 88 ? 4.671 -6.160 -5.670 1.00 88.56 88 VAL A C 1
ATOM 656 O O . VAL A 1 88 ? 3.669 -6.689 -5.195 1.00 88.56 88 VAL A O 1
ATOM 659 N N . VAL A 1 89 ? 4.979 -4.881 -5.435 1.00 89.81 89 VAL A N 1
ATOM 660 C CA . VAL A 1 89 ? 4.156 -4.021 -4.568 1.00 89.81 89 VAL A CA 1
ATOM 661 C C . VAL A 1 89 ? 2.727 -3.909 -5.102 1.00 89.81 89 VAL A C 1
ATOM 663 O O . VAL A 1 89 ? 1.779 -4.045 -4.333 1.00 89.81 89 VAL A O 1
ATOM 666 N N . THR A 1 90 ? 2.558 -3.760 -6.417 1.00 90.44 90 THR A N 1
ATOM 667 C CA . THR A 1 90 ? 1.241 -3.721 -7.070 1.00 90.44 90 THR A CA 1
ATOM 668 C C . THR A 1 90 ? 0.440 -5.003 -6.830 1.00 90.44 90 THR A C 1
ATOM 670 O O . THR A 1 90 ? -0.739 -4.942 -6.480 1.00 90.44 90 THR A O 1
ATOM 673 N N . ASN A 1 91 ? 1.077 -6.173 -6.935 1.00 89.25 91 ASN A N 1
ATOM 674 C CA . ASN A 1 91 ? 0.439 -7.445 -6.591 1.00 89.25 91 ASN A CA 1
ATOM 675 C C . ASN A 1 91 ? 0.037 -7.508 -5.118 1.00 89.25 91 ASN A C 1
ATOM 677 O O . ASN A 1 91 ? -1.056 -7.965 -4.802 1.00 89.25 91 ASN A O 1
ATOM 681 N N . CYS A 1 92 ? 0.885 -7.029 -4.210 1.00 90.69 92 CYS A N 1
ATOM 682 C CA . CYS A 1 92 ? 0.575 -7.027 -2.785 1.00 90.69 92 CYS A CA 1
ATOM 683 C C . CYS A 1 92 ? -0.597 -6.112 -2.437 1.00 90.69 92 CYS A C 1
ATOM 685 O O . CYS A 1 92 ? -1.453 -6.507 -1.648 1.00 90.69 92 CYS A O 1
ATOM 687 N N . VAL A 1 93 ? -0.673 -4.930 -3.051 1.00 90.75 93 VAL A N 1
ATOM 688 C CA . VAL A 1 93 ? -1.838 -4.045 -2.920 1.00 90.75 93 VAL A CA 1
ATOM 689 C C . VAL A 1 93 ? -3.085 -4.735 -3.472 1.00 90.75 93 VAL A C 1
ATOM 691 O O . VAL A 1 93 ? -4.100 -4.792 -2.783 1.00 90.75 93 VAL A O 1
ATOM 694 N N . CYS A 1 94 ? -2.997 -5.365 -4.647 1.00 89.88 94 CYS A N 1
ATOM 695 C CA . CYS A 1 94 ? -4.119 -6.096 -5.237 1.00 89.88 94 CYS A CA 1
ATOM 696 C C . CYS A 1 94 ? -4.588 -7.279 -4.373 1.00 89.88 94 CYS A C 1
ATOM 698 O O . CYS A 1 94 ? -5.789 -7.482 -4.226 1.00 89.88 94 CYS A O 1
ATOM 700 N N . LEU A 1 95 ? -3.678 -8.017 -3.732 1.00 89.06 95 LEU A N 1
ATOM 701 C CA . LEU A 1 95 ? -4.026 -9.082 -2.783 1.00 89.06 95 LEU A CA 1
ATOM 702 C C . LEU A 1 95 ? -4.736 -8.554 -1.525 1.00 89.06 95 LEU A C 1
ATOM 704 O O . LEU A 1 95 ? -5.507 -9.287 -0.906 1.00 89.06 95 LEU A O 1
ATOM 708 N N . LEU A 1 96 ? -4.468 -7.307 -1.124 1.00 89.12 96 LEU A N 1
ATOM 709 C CA . LEU A 1 96 ? -5.042 -6.691 0.076 1.00 89.12 96 LEU A CA 1
ATOM 710 C C . LEU A 1 96 ? -6.352 -5.931 -0.194 1.00 89.12 96 LEU A C 1
ATOM 712 O O . LEU A 1 96 ? -7.205 -5.913 0.694 1.00 89.12 96 LEU A O 1
ATOM 716 N N . ASP A 1 97 ? -6.515 -5.341 -1.384 1.00 85.25 97 ASP A N 1
ATOM 717 C CA . ASP A 1 97 ? -7.677 -4.514 -1.774 1.00 85.25 97 ASP A CA 1
ATOM 718 C C . ASP A 1 97 ? -8.603 -5.165 -2.818 1.00 85.25 97 ASP A C 1
ATOM 720 O O . ASP A 1 97 ? -9.691 -4.674 -3.114 1.00 85.25 97 ASP A O 1
ATOM 724 N N . GLY A 1 98 ? -8.158 -6.240 -3.472 1.00 83.44 98 GLY A N 1
ATOM 725 C CA . GLY A 1 98 ? -8.854 -6.840 -4.617 1.00 83.44 98 GLY A CA 1
ATOM 726 C C . GLY A 1 98 ? -8.875 -5.961 -5.876 1.00 83.44 98 GLY A C 1
ATOM 727 O O . GLY A 1 98 ? -9.553 -6.294 -6.848 1.00 83.44 98 GLY A O 1
ATOM 728 N N . LYS A 1 99 ? -8.155 -4.832 -5.879 1.00 84.44 99 LYS A N 1
ATOM 729 C CA . LYS A 1 99 ? -8.120 -3.846 -6.966 1.00 84.44 99 LYS A CA 1
ATOM 730 C C . LYS A 1 99 ? -6.688 -3.418 -7.254 1.00 84.44 99 LYS A C 1
ATOM 732 O O . LYS A 1 99 ? -5.831 -3.449 -6.381 1.00 84.44 99 LYS A O 1
ATOM 737 N N . ILE A 1 100 ? -6.449 -3.022 -8.499 1.00 82.12 100 ILE A N 1
ATOM 738 C CA . ILE A 1 100 ? -5.147 -2.527 -8.962 1.00 82.12 100 ILE A CA 1
ATOM 739 C C . ILE A 1 100 ? -5.157 -1.018 -9.248 1.00 82.12 100 ILE A C 1
ATOM 741 O O . ILE A 1 100 ? -4.121 -0.381 -9.126 1.00 82.12 100 ILE A O 1
ATOM 745 N N . GLY A 1 101 ? -6.316 -0.447 -9.601 1.00 87.06 101 GLY A N 1
ATOM 746 C CA . GLY A 1 101 ? -6.472 0.993 -9.827 1.00 87.06 101 GLY A CA 1
ATOM 747 C C . GLY A 1 101 ? -5.438 1.587 -10.791 1.00 87.06 101 GLY A C 1
ATOM 748 O O . GLY A 1 101 ? -5.119 0.980 -11.821 1.00 87.06 101 GLY A O 1
ATOM 749 N N . GLU A 1 102 ? -4.906 2.750 -10.424 1.00 90.88 102 GLU A N 1
ATOM 750 C CA . GLU A 1 102 ? -3.856 3.494 -11.125 1.00 90.88 102 GLU A CA 1
ATOM 751 C C . GLU A 1 102 ? -2.497 2.779 -11.098 1.00 90.88 102 GLU A C 1
ATOM 753 O O . GLU A 1 102 ? -1.621 3.082 -11.901 1.00 90.88 102 GLU A O 1
ATOM 758 N N . LEU A 1 103 ? -2.296 1.754 -10.260 1.00 90.69 103 LEU A N 1
ATOM 759 C CA . LEU A 1 103 ? -1.037 0.991 -10.245 1.00 90.69 103 LEU A CA 1
ATOM 760 C C . LEU A 1 103 ? -0.792 0.198 -11.536 1.00 90.69 103 LEU A C 1
ATOM 762 O O . LEU A 1 103 ? 0.325 -0.262 -11.774 1.00 90.69 103 LEU A O 1
ATOM 766 N N . LYS A 1 104 ? -1.797 0.087 -12.415 1.00 89.25 104 LYS A N 1
ATOM 767 C CA . LYS A 1 104 ? -1.628 -0.448 -13.775 1.00 89.25 104 LYS A CA 1
ATOM 768 C C . LYS A 1 104 ? -0.570 0.294 -14.591 1.00 89.25 104 LYS A C 1
ATOM 770 O O . LYS A 1 104 ? -0.042 -0.296 -15.527 1.00 89.25 104 LYS A O 1
ATOM 775 N N . ILE A 1 105 ? -0.229 1.538 -14.244 1.00 89.56 105 ILE A N 1
ATOM 776 C CA . ILE A 1 105 ? 0.837 2.281 -14.931 1.00 89.56 105 ILE A CA 1
ATOM 777 C C . ILE A 1 105 ? 2.215 1.610 -14.817 1.00 89.56 105 ILE A C 1
ATOM 779 O O . ILE A 1 105 ? 3.103 1.913 -15.607 1.00 89.56 105 ILE A O 1
ATOM 783 N N . PHE A 1 106 ? 2.408 0.722 -13.834 1.00 89.44 106 PHE A N 1
ATOM 784 C CA . PHE A 1 106 ? 3.657 -0.018 -13.643 1.00 89.44 106 PHE A CA 1
ATOM 785 C C . PHE A 1 106 ? 3.708 -1.332 -14.437 1.00 89.44 106 PHE A C 1
ATOM 787 O O . PHE A 1 106 ? 4.718 -2.038 -14.389 1.00 89.44 106 PHE A O 1
ATOM 794 N N . ASP A 1 107 ? 2.639 -1.682 -15.154 1.00 89.19 107 ASP A N 1
ATOM 795 C CA . ASP A 1 107 ? 2.639 -2.834 -16.049 1.00 89.19 107 ASP A CA 1
ATOM 796 C C . ASP A 1 107 ? 3.418 -2.525 -17.337 1.00 89.19 107 ASP A C 1
ATOM 798 O O . ASP A 1 107 ? 3.431 -1.394 -17.820 1.00 89.19 107 ASP A O 1
ATOM 802 N N . ASN A 1 108 ? 4.064 -3.540 -17.914 1.00 89.81 108 ASN A N 1
ATOM 803 C CA . ASN A 1 108 ? 4.874 -3.426 -19.136 1.00 89.81 108 ASN A CA 1
ATOM 804 C C . ASN A 1 108 ? 6.058 -2.445 -19.047 1.00 89.81 108 ASN A C 1
ATOM 806 O O . ASN A 1 108 ? 6.587 -2.030 -20.080 1.00 89.81 108 ASN A O 1
ATOM 810 N N . LEU A 1 109 ? 6.521 -2.103 -17.837 1.00 90.19 109 LEU A N 1
ATOM 811 C CA . LEU A 1 109 ? 7.739 -1.310 -17.679 1.00 90.19 109 LEU A CA 1
ATOM 812 C C . LEU A 1 109 ? 8.955 -2.054 -18.258 1.00 90.19 109 LEU A C 1
ATOM 814 O O . LEU A 1 109 ? 9.147 -3.238 -17.951 1.00 90.19 109 LEU A O 1
ATOM 818 N N . PRO A 1 110 ? 9.787 -1.389 -19.079 1.00 90.50 110 PRO A N 1
ATOM 819 C CA . PRO A 1 110 ? 10.958 -2.016 -19.669 1.00 90.50 110 PRO A CA 1
ATOM 820 C C . PRO A 1 110 ? 12.001 -2.322 -18.593 1.00 90.50 110 PRO A C 1
ATOM 822 O O . PRO A 1 110 ? 12.264 -1.507 -17.712 1.00 90.50 110 PRO A O 1
ATOM 825 N N . LEU A 1 111 ? 12.628 -3.491 -18.696 1.00 88.69 111 LEU A N 1
ATOM 826 C CA . LEU A 1 111 ? 13.811 -3.825 -17.911 1.00 88.69 111 LEU A CA 1
ATOM 827 C C . LEU A 1 111 ? 15.041 -3.440 -18.716 1.00 88.69 111 LEU A C 1
ATOM 829 O O . LEU A 1 111 ? 15.230 -3.920 -19.836 1.00 88.69 111 LEU A O 1
ATOM 833 N N . MET A 1 112 ? 15.860 -2.569 -18.141 1.00 87.81 112 MET A N 1
ATOM 834 C CA . MET A 1 112 ? 17.061 -2.043 -18.774 1.00 87.81 112 MET A CA 1
ATOM 835 C C . MET A 1 112 ? 18.293 -2.664 -18.124 1.00 87.81 112 MET A C 1
ATOM 837 O O . MET A 1 112 ? 18.386 -2.741 -16.904 1.00 87.81 112 MET A O 1
ATOM 841 N N . SER A 1 113 ? 19.245 -3.090 -18.947 1.00 84.88 113 SER A N 1
ATOM 842 C CA . SER A 1 113 ? 20.599 -3.421 -18.490 1.00 84.88 113 SER A CA 1
ATOM 843 C C . SER A 1 113 ? 21.416 -2.159 -18.199 1.00 84.88 113 SER A C 1
ATOM 845 O O . SER A 1 113 ? 21.124 -1.084 -18.731 1.00 84.88 113 SER A O 1
ATOM 847 N N . THR A 1 114 ? 22.516 -2.311 -17.463 1.00 83.50 114 THR A N 1
ATOM 848 C CA . THR A 1 114 ? 23.543 -1.276 -17.226 1.00 83.50 114 THR A CA 1
ATOM 849 C C . THR A 1 114 ? 24.049 -0.577 -18.486 1.00 83.50 114 THR A C 1
ATOM 851 O O . THR A 1 114 ? 24.435 0.588 -18.425 1.00 83.50 114 THR A O 1
ATOM 854 N N . ASN A 1 115 ? 24.014 -1.249 -19.638 1.00 89.38 115 ASN A N 1
ATOM 855 C CA . ASN A 1 115 ? 24.450 -0.691 -20.921 1.00 89.38 115 ASN A CA 1
ATOM 856 C C . ASN A 1 115 ? 23.324 0.028 -21.689 1.00 89.38 115 ASN A C 1
ATOM 858 O O . ASN A 1 115 ? 23.504 0.383 -22.852 1.00 89.38 115 ASN A O 1
ATOM 862 N N . GLY A 1 116 ? 22.149 0.210 -21.077 1.00 87.81 116 GLY A N 1
ATOM 863 C CA . GLY A 1 116 ? 20.997 0.875 -21.692 1.00 87.81 116 GLY A CA 1
ATOM 864 C C . GLY A 1 116 ? 20.247 0.023 -22.719 1.00 87.81 116 GLY A C 1
ATOM 865 O O . GLY A 1 116 ? 19.411 0.544 -23.452 1.00 87.81 116 GLY A O 1
ATOM 866 N N . VAL A 1 117 ? 20.519 -1.283 -22.789 1.00 90.25 117 VAL A N 1
ATOM 867 C CA . VAL A 1 117 ? 19.788 -2.216 -23.657 1.00 90.25 117 VAL A CA 1
ATOM 868 C C . VAL A 1 117 ? 18.592 -2.774 -22.896 1.00 90.25 117 VAL A C 1
ATOM 870 O O . VAL A 1 117 ? 18.765 -3.261 -21.774 1.00 90.25 117 VAL A O 1
ATOM 873 N N . GLN A 1 118 ? 17.407 -2.745 -23.508 1.00 91.56 118 GLN A N 1
ATOM 874 C CA . GLN A 1 118 ? 16.229 -3.416 -22.963 1.00 91.56 118 GLN A CA 1
ATOM 875 C C . GLN A 1 118 ? 16.445 -4.936 -22.980 1.00 91.56 118 GLN A C 1
ATOM 877 O O . GLN A 1 118 ? 16.593 -5.542 -24.040 1.00 91.56 118 GLN A O 1
ATOM 882 N N . SER A 1 119 ? 16.467 -5.547 -21.801 1.00 89.19 119 SER A N 1
ATOM 883 C CA . SER A 1 119 ? 16.658 -6.988 -21.601 1.00 89.19 119 SER A CA 1
ATOM 884 C C . SER A 1 119 ? 15.341 -7.735 -21.381 1.00 89.19 119 SER A C 1
ATOM 886 O O . SER A 1 119 ? 15.301 -8.961 -21.463 1.00 89.19 119 SER A O 1
ATOM 888 N N . GLY A 1 120 ? 14.252 -7.008 -21.124 1.00 89.38 120 GLY A N 1
ATOM 889 C CA . GLY A 1 120 ? 12.928 -7.581 -20.924 1.00 89.38 120 GLY A CA 1
ATOM 890 C C . GLY A 1 120 ? 11.876 -6.530 -20.594 1.00 89.38 120 GLY A C 1
ATOM 891 O O . GLY A 1 120 ? 12.048 -5.338 -20.858 1.00 89.38 120 GLY A O 1
ATOM 892 N N . GLN A 1 121 ? 10.772 -6.985 -20.011 1.00 90.62 121 GLN A N 1
ATOM 893 C CA . GLN A 1 121 ? 9.721 -6.121 -19.487 1.00 90.62 121 GLN A CA 1
ATOM 894 C C . GLN A 1 121 ? 9.039 -6.787 -18.294 1.00 90.62 121 GLN A C 1
ATOM 896 O O . GLN A 1 121 ? 8.917 -8.014 -18.229 1.00 90.62 121 GLN A O 1
ATOM 901 N N . VAL A 1 122 ? 8.571 -5.966 -17.366 1.00 88.00 122 VAL A N 1
ATOM 902 C CA . VAL A 1 122 ? 7.649 -6.380 -16.315 1.00 88.00 122 VAL A CA 1
ATOM 903 C C . VAL A 1 122 ? 6.321 -6.766 -16.960 1.00 88.00 122 VAL A C 1
ATOM 905 O O . VAL A 1 122 ? 5.808 -6.023 -17.782 1.00 88.00 122 VAL A O 1
ATOM 908 N N . VAL A 1 123 ? 5.742 -7.906 -16.582 1.00 87.50 123 VAL A N 1
ATOM 909 C CA . VAL A 1 123 ? 4.382 -8.273 -17.002 1.00 87.50 123 VAL A CA 1
ATOM 910 C C . VAL A 1 123 ? 3.586 -8.669 -15.776 1.00 87.50 123 VAL A C 1
ATOM 912 O O . VAL A 1 123 ? 3.895 -9.669 -15.124 1.00 87.50 123 VAL A O 1
ATOM 915 N N . TRP A 1 124 ? 2.549 -7.902 -15.471 1.00 83.75 124 TRP A N 1
ATOM 916 C CA . TRP A 1 124 ? 1.600 -8.254 -14.431 1.00 83.75 124 TRP A CA 1
ATOM 917 C C . TRP A 1 124 ? 0.683 -9.385 -14.917 1.00 83.75 124 TRP A C 1
ATOM 919 O O . TRP A 1 124 ? 0.113 -9.331 -16.006 1.00 83.75 124 TRP A O 1
ATOM 929 N N . ARG A 1 125 ? 0.553 -10.451 -14.120 1.00 81.50 125 ARG A N 1
ATOM 930 C CA . ARG A 1 125 ? -0.225 -11.655 -14.477 1.00 81.50 125 ARG A CA 1
ATOM 931 C C . ARG A 1 125 ? -1.465 -11.876 -13.611 1.00 81.50 125 ARG A C 1
ATOM 933 O O . ARG A 1 125 ? -2.141 -12.883 -13.794 1.00 81.50 125 ARG A O 1
ATOM 940 N N . GLY A 1 126 ? -1.794 -10.935 -12.731 1.00 72.38 126 GLY A N 1
ATOM 941 C CA . GLY A 1 126 ? -2.851 -11.124 -11.741 1.00 72.38 126 GLY A CA 1
ATOM 942 C C . GLY A 1 126 ? -2.355 -11.767 -10.442 1.00 72.38 126 GLY A C 1
ATOM 943 O O . GLY A 1 126 ? -1.211 -12.224 -10.382 1.00 72.38 126 GLY A O 1
ATOM 944 N N . PRO A 1 127 ? -3.204 -11.789 -9.397 1.00 67.69 127 PRO A N 1
ATOM 945 C CA . PRO A 1 127 ? -2.934 -12.562 -8.189 1.00 67.69 127 PRO A CA 1
ATOM 946 C C . PRO A 1 127 ? -2.888 -14.069 -8.504 1.00 67.69 127 PRO A C 1
ATOM 948 O O . PRO A 1 127 ? -3.615 -14.536 -9.382 1.00 67.69 127 PRO A O 1
ATOM 951 N N . PHE A 1 128 ? -2.010 -14.790 -7.796 1.00 59.31 128 PHE A N 1
ATOM 952 C CA . PHE A 1 128 ? -1.840 -16.248 -7.882 1.00 59.31 128 PHE A CA 1
ATOM 953 C C . PHE A 1 128 ? -3.072 -17.016 -7.395 1.00 59.31 128 PHE A C 1
ATOM 955 O O . PHE A 1 128 ? -3.684 -16.564 -6.398 1.00 59.31 128 PHE A O 1
#

pLDDT: mean 90.78, std 7.06, range [59.31, 98.38]

Sequence (128 aa):
MAQGFARLSDPDSAPFDLQEPAKMVFKAMTKNPELVAGVDRVDTIAMKDNPDFAIKSGAEGVNCISANKKGLALKMESGEGHEPFYCVVTNCVCLLDGKIGELKIFDNLPLMSTNGVQSGQVVWRGPF

Foldseek 3Di:
DWLLLLCLLVLVPDDPVCSVVSPVVLVVCLVCVCVQEHPPDLQSVLSPVPVQWRWHDDPQLWIWIHHPSTIDIDHDDPPDDCLVSLLVVLQVSCVRPVDNPPSCVSAQDFDADPVRDGPGTHHRDHHD

Secondary structure (DSSP, 8-state):
-HHHHHHHH-GGGS-HHHHHHHHHHHHHHHH-THHHH-TT-HHHHHHHH-TT-EEEE-GGGEEEEEETTEEEEEE---SS-SHHHHHHHHHHHHHHHS--GGGGGGTTPEEE-TTS-EEEE-------

Radius of gyration: 15.29 Å; chains: 1; bounding box: 33×30×49 Å